Protein AF-A0A7J3VUD1-F1 (afdb_monomer_lite)

Organism: Caldiarchaeum subterraneum (NCBI:txid311458)

Sequence (127 aa):
VYRLPAADQLSINPAVSYIEVGHEPATLRESLLEKVFKAGRRFAQACERLVPPGVIGPFTLQFIVTPDLDIVVYDVALRIGGGTNVYLGLGGQYSKLYHGRSLSMGRRMAVEVREAWETGQLSRATT

Radius of gyration: 18.64 Å; chains: 1; bounding box: 45×30×49 Å

Foldseek 3Di:
DPPDPPVVCVVVVDDDDDDDDDADDDDDDPVCVVVVVVVVVVQQVVQCVPPPPGQAADKDFDWDQDPVRHTDGDDMGSYDDPNLVNQPVPADPVVCVPVVGGDGSVRVLVVVCVVCVVVVNNVRRDD

InterPro domains:
  IPR009720 IMP biosynthesis enzyme PurP, C-terminal [PF06973] (2-126)
  IPR023656 IMP biosynthesis enzyme PurP [PTHR38147] (2-125)

Secondary structure (DSSP, 8-state):
--SS-HHHHHHH-PPP-------------HHHHHHHHHHHHHHHHHHHHHSTT---S--EEEEEE-TTS-EEEEEEESS--GGGGGGTTT--TTHHHHHSS---HHHHHHHHHHHHHHTT-GGGT--

Structure (mmCIF, N/CA/C/O backbone):
data_AF-A0A7J3VUD1-F1
#
_entry.id   AF-A0A7J3VUD1-F1
#
loop_
_atom_site.group_PDB
_atom_site.id
_atom_site.type_symbol
_atom_site.label_atom_id
_atom_site.label_alt_id
_atom_site.label_comp_id
_atom_site.label_asym_id
_atom_site.label_entity_id
_atom_site.label_seq_id
_atom_site.pdbx_PDB_ins_code
_atom_site.Cartn_x
_atom_site.Cartn_y
_atom_site.Cartn_z
_atom_site.occupancy
_atom_site.B_iso_or_equiv
_atom_site.auth_seq_id
_atom_site.auth_comp_id
_atom_site.auth_asym_id
_atom_site.auth_atom_id
_atom_site.pdbx_PDB_model_num
ATOM 1 N N . VAL A 1 1 ? 22.074 -6.510 -12.266 1.00 60.56 1 VAL A N 1
ATOM 2 C CA . VAL A 1 1 ? 22.202 -5.840 -13.581 1.00 60.56 1 VAL A CA 1
ATOM 3 C C . VAL A 1 1 ? 23.376 -4.889 -13.506 1.00 60.56 1 VAL A C 1
ATOM 5 O O . VAL A 1 1 ? 23.355 -3.971 -12.693 1.00 60.56 1 VAL A O 1
ATOM 8 N N . TYR A 1 2 ? 24.436 -5.159 -14.261 1.00 72.25 2 TYR A N 1
ATOM 9 C CA . TYR A 1 2 ? 25.578 -4.252 -14.329 1.00 72.25 2 TYR A CA 1
ATOM 10 C C . TYR A 1 2 ? 25.151 -2.969 -15.052 1.00 72.25 2 TYR A C 1
ATOM 12 O O . TYR A 1 2 ? 24.367 -3.040 -15.995 1.00 72.25 2 TYR A O 1
ATOM 20 N N . ARG A 1 3 ? 25.639 -1.794 -14.630 1.00 80.94 3 ARG A N 1
ATOM 21 C CA . ARG A 1 3 ? 25.401 -0.522 -15.343 1.00 80.94 3 ARG A CA 1
ATOM 22 C C . ARG A 1 3 ? 26.260 -0.453 -16.618 1.00 80.94 3 ARG A C 1
ATOM 24 O O . ARG A 1 3 ? 27.106 0.422 -16.750 1.00 80.94 3 ARG A O 1
ATOM 31 N N . LEU A 1 4 ? 26.074 -1.421 -17.513 1.00 85.44 4 LEU A N 1
ATOM 32 C CA . LEU A 1 4 ? 26.752 -1.556 -18.803 1.00 85.44 4 LEU A CA 1
ATOM 33 C C . LEU A 1 4 ? 25.774 -1.261 -19.954 1.00 85.44 4 LEU A C 1
ATOM 35 O O . LEU A 1 4 ? 24.564 -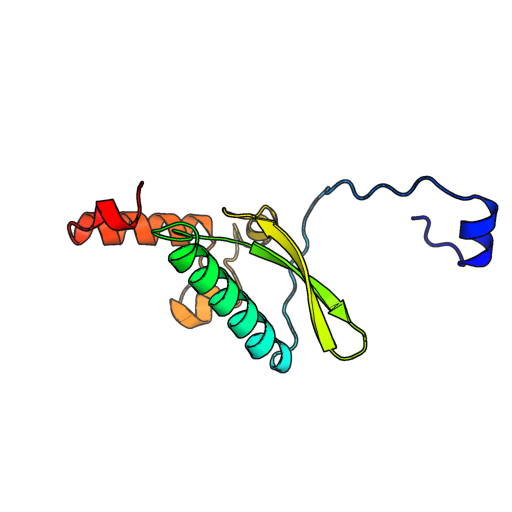1.416 -19.766 1.00 85.44 4 LEU A O 1
ATOM 39 N N . PRO A 1 5 ? 26.251 -0.875 -21.146 1.00 88.75 5 PRO A N 1
ATOM 40 C CA . PRO A 1 5 ? 25.435 -0.841 -22.358 1.00 88.75 5 PRO A CA 1
ATOM 41 C C . PRO A 1 5 ? 24.734 -2.180 -22.635 1.00 88.75 5 PRO A C 1
ATOM 43 O O . PRO A 1 5 ? 25.265 -3.248 -22.333 1.00 88.75 5 PRO A O 1
ATOM 46 N N . ALA A 1 6 ? 23.547 -2.136 -23.249 1.00 86.12 6 ALA A N 1
ATOM 47 C CA . ALA A 1 6 ? 22.752 -3.338 -23.522 1.00 86.12 6 ALA A CA 1
ATOM 48 C C . ALA A 1 6 ? 23.512 -4.382 -24.363 1.00 86.12 6 ALA A C 1
ATOM 50 O O . ALA A 1 6 ? 23.405 -5.573 -24.087 1.00 86.12 6 ALA A O 1
ATOM 51 N N . ALA A 1 7 ? 24.321 -3.940 -25.333 1.00 90.38 7 ALA A N 1
ATOM 52 C CA . ALA A 1 7 ? 25.150 -4.828 -26.151 1.00 90.38 7 ALA A CA 1
ATOM 53 C C . ALA A 1 7 ? 26.127 -5.668 -25.303 1.00 90.38 7 ALA A C 1
ATOM 55 O O . ALA A 1 7 ? 26.263 -6.868 -25.532 1.00 90.38 7 ALA A O 1
ATOM 56 N N . ASP A 1 8 ? 26.732 -5.065 -24.276 1.00 89.69 8 ASP A N 1
ATOM 57 C CA . ASP A 1 8 ? 27.677 -5.739 -23.378 1.00 89.69 8 ASP A CA 1
ATOM 58 C C . ASP A 1 8 ? 26.963 -6.628 -22.353 1.00 89.69 8 ASP A C 1
ATOM 60 O O . ASP A 1 8 ? 27.454 -7.688 -21.977 1.00 89.69 8 ASP A O 1
ATOM 64 N N . GLN A 1 9 ? 25.768 -6.233 -21.906 1.00 85.50 9 GLN A N 1
ATOM 65 C CA . GLN A 1 9 ? 24.957 -7.087 -21.033 1.00 85.50 9 GLN A CA 1
ATOM 66 C C . GLN A 1 9 ? 24.507 -8.362 -21.753 1.00 85.50 9 GLN A C 1
ATOM 68 O O . GLN A 1 9 ? 24.507 -9.435 -21.153 1.00 85.50 9 GLN A O 1
ATOM 73 N N . LEU A 1 10 ? 24.148 -8.256 -23.036 1.00 88.56 10 LEU A N 1
ATOM 74 C CA . LEU A 1 10 ? 23.757 -9.405 -23.850 1.00 88.56 10 LEU A CA 1
ATOM 75 C C . LEU A 1 10 ? 24.934 -10.355 -24.110 1.00 88.56 10 LEU A C 1
ATOM 77 O O . LEU A 1 10 ? 24.721 -11.564 -24.146 1.00 88.56 10 LEU A O 1
ATOM 81 N N . SER A 1 11 ? 26.162 -9.839 -24.249 1.00 90.81 11 SER A N 1
ATOM 82 C CA . SER A 1 11 ? 27.345 -10.673 -24.504 1.00 90.81 11 SER A CA 1
ATOM 83 C C . SER A 1 11 ? 27.775 -11.500 -23.289 1.00 90.81 11 SER A C 1
ATOM 85 O O . SER A 1 11 ? 28.195 -12.643 -23.454 1.00 90.81 11 SER A O 1
ATOM 87 N N . ILE A 1 12 ? 27.633 -10.963 -22.071 1.00 89.81 12 ILE A N 1
ATOM 88 C CA . ILE A 1 12 ? 28.000 -11.672 -20.831 1.00 89.81 12 ILE A CA 1
ATOM 89 C C . ILE A 1 12 ? 26.831 -12.437 -20.192 1.00 89.81 12 ILE A C 1
ATOM 91 O O . ILE A 1 12 ? 27.063 -13.220 -19.274 1.00 89.81 12 ILE A O 1
ATOM 95 N N . ASN A 1 13 ? 25.595 -12.195 -20.650 1.00 85.12 13 ASN A N 1
ATOM 96 C CA . ASN A 1 13 ? 24.348 -12.817 -20.188 1.00 85.12 13 ASN A CA 1
ATOM 97 C C . ASN A 1 13 ? 24.302 -13.048 -18.660 1.00 85.12 13 ASN A C 1
ATOM 99 O O . ASN A 1 13 ? 24.258 -14.191 -18.190 1.00 85.12 13 ASN A O 1
ATOM 103 N N . PRO A 1 14 ? 24.382 -11.977 -17.853 1.00 83.69 14 PRO A N 1
ATOM 104 C CA . PRO A 1 14 ? 24.547 -12.123 -16.421 1.00 83.69 14 PRO A CA 1
ATOM 105 C C . PRO A 1 14 ? 23.252 -12.639 -15.793 1.00 83.69 14 PRO A C 1
ATOM 107 O O . PRO A 1 14 ? 22.163 -12.167 -16.123 1.00 83.69 14 PRO A O 1
ATOM 110 N N . ALA A 1 15 ? 23.364 -13.553 -14.828 1.00 85.38 15 ALA A N 1
ATOM 111 C CA . ALA A 1 15 ? 22.213 -13.974 -14.040 1.00 85.38 15 ALA A CA 1
ATOM 112 C C . ALA A 1 15 ? 21.613 -12.756 -13.317 1.00 85.38 15 ALA A C 1
ATOM 114 O O . ALA A 1 15 ? 22.270 -12.103 -12.499 1.00 85.38 15 ALA A O 1
ATOM 115 N N . VAL A 1 16 ? 20.364 -12.422 -13.640 1.00 83.75 16 VAL A N 1
ATOM 116 C CA . VAL A 1 16 ? 19.651 -11.319 -12.997 1.00 83.75 16 VAL A CA 1
ATOM 117 C C . VAL A 1 16 ? 18.933 -11.851 -11.764 1.00 83.75 16 VAL A C 1
ATOM 119 O O . VAL A 1 16 ? 18.167 -12.806 -11.841 1.00 83.75 16 VAL A O 1
ATOM 122 N N . SER A 1 17 ? 19.180 -11.207 -10.626 1.00 84.88 17 SER A N 1
ATOM 123 C CA . SER A 1 17 ? 18.497 -11.474 -9.366 1.00 84.88 17 SER A CA 1
ATOM 124 C C . SER A 1 17 ? 17.807 -10.205 -8.880 1.00 84.88 17 SER A C 1
ATOM 126 O O . SER A 1 17 ? 18.375 -9.114 -8.968 1.00 84.88 17 SER A O 1
ATOM 128 N N . TYR A 1 18 ? 16.589 -10.367 -8.373 1.00 89.56 18 TYR A N 1
ATOM 129 C CA . TYR A 1 18 ? 15.743 -9.303 -7.832 1.00 89.56 18 TYR A CA 1
ATOM 130 C C . TYR A 1 18 ? 15.526 -9.508 -6.329 1.00 89.56 18 TYR A C 1
ATOM 132 O O . TYR A 1 18 ? 14.408 -9.411 -5.833 1.00 89.56 18 TYR A O 1
ATOM 140 N N . ILE A 1 19 ? 16.596 -9.848 -5.603 1.00 91.75 19 ILE A N 1
ATOM 141 C CA . ILE A 1 19 ? 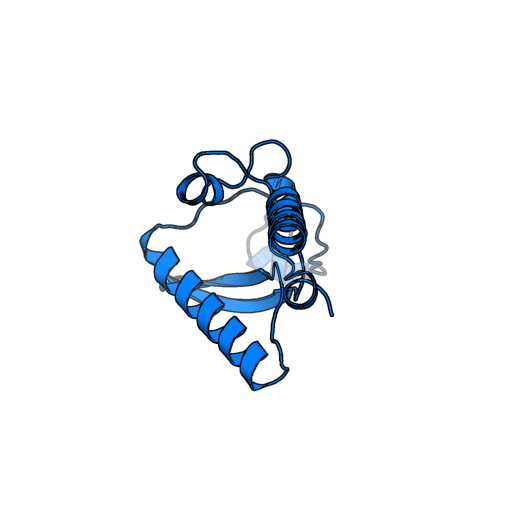16.543 -9.940 -4.141 1.00 91.75 19 ILE A CA 1
ATOM 142 C C . ILE A 1 19 ? 16.279 -8.542 -3.580 1.00 91.75 19 ILE A C 1
ATOM 144 O O . ILE A 1 19 ? 17.055 -7.611 -3.801 1.00 91.75 19 ILE A O 1
ATOM 148 N N . GLU A 1 20 ? 15.181 -8.411 -2.845 1.00 90.56 20 GLU A N 1
ATOM 149 C CA . GLU A 1 20 ? 14.842 -7.203 -2.104 1.00 90.56 20 GLU A CA 1
ATOM 150 C C . GLU A 1 20 ? 15.843 -7.004 -0.955 1.00 90.56 20 GLU A C 1
ATOM 152 O O . GLU A 1 20 ? 15.988 -7.862 -0.085 1.00 90.56 20 GLU A O 1
ATOM 157 N N . VAL A 1 21 ? 16.551 -5.873 -0.957 1.00 94.31 21 VAL A N 1
ATOM 158 C CA . VAL A 1 21 ? 17.554 -5.526 0.073 1.00 94.31 21 VAL A CA 1
ATOM 159 C C . VAL A 1 21 ? 17.176 -4.290 0.887 1.00 94.31 21 VAL A C 1
ATOM 161 O O . VAL A 1 21 ? 17.819 -3.981 1.887 1.00 94.31 21 VAL A O 1
ATOM 164 N N . GLY A 1 22 ? 16.146 -3.560 0.464 1.00 94.94 22 GLY A N 1
ATOM 165 C CA . GLY A 1 22 ? 15.750 -2.308 1.085 1.00 94.94 22 GLY A CA 1
ATOM 166 C C . GLY A 1 22 ? 14.673 -1.580 0.294 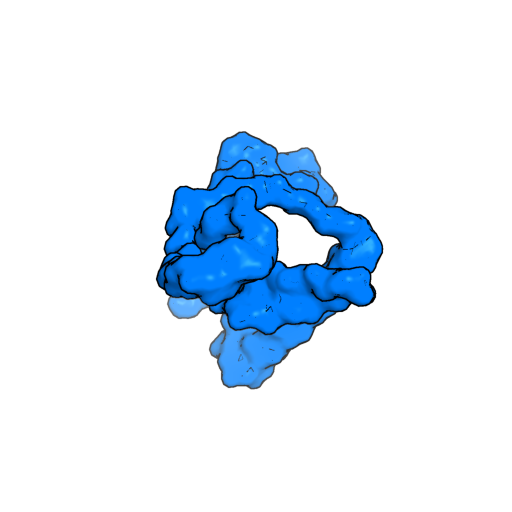1.00 94.94 22 GLY A C 1
ATOM 167 O O . GLY A 1 22 ? 14.196 -2.059 -0.732 1.00 94.94 22 GLY A O 1
ATOM 168 N N . HIS A 1 23 ? 14.305 -0.403 0.794 1.00 94.56 23 HIS A N 1
ATOM 169 C CA . HIS A 1 23 ? 13.245 0.426 0.235 1.00 94.56 23 HIS A CA 1
ATOM 170 C C . HIS A 1 23 ? 13.664 1.890 0.218 1.00 94.56 23 HIS A C 1
ATOM 172 O O . HIS A 1 23 ? 14.296 2.371 1.160 1.00 94.56 23 HIS A O 1
ATOM 178 N N . GLU A 1 24 ? 13.228 2.607 -0.811 1.00 93.25 24 GLU A N 1
ATOM 179 C CA . GLU A 1 24 ? 13.410 4.049 -0.932 1.00 93.25 24 GLU A CA 1
ATOM 180 C C . GLU A 1 24 ? 12.047 4.752 -0.903 1.00 93.25 24 GLU A C 1
ATOM 182 O O . GLU A 1 24 ? 11.080 4.255 -1.491 1.00 93.25 24 GLU A O 1
ATOM 187 N N . PRO A 1 25 ? 11.925 5.896 -0.209 1.00 92.19 25 PRO A N 1
ATOM 188 C CA . PRO A 1 25 ? 10.696 6.668 -0.221 1.00 92.19 25 PRO A CA 1
ATOM 189 C C . PRO A 1 25 ? 10.503 7.330 -1.587 1.00 92.19 25 PRO A C 1
ATOM 191 O O . PRO A 1 25 ? 11.405 7.973 -2.117 1.00 92.19 25 PRO A O 1
ATOM 194 N N . ALA A 1 26 ? 9.283 7.254 -2.108 1.00 92.38 26 ALA A N 1
ATOM 195 C CA . ALA A 1 26 ? 8.890 7.953 -3.321 1.00 92.38 26 ALA A CA 1
ATOM 196 C C . ALA A 1 26 ? 7.511 8.593 -3.150 1.00 92.38 26 ALA A C 1
ATOM 198 O O . ALA A 1 26 ? 6.669 8.122 -2.381 1.00 92.38 26 ALA A O 1
ATOM 199 N N . THR A 1 27 ? 7.279 9.674 -3.886 1.00 93.50 27 THR A N 1
ATOM 200 C CA . THR A 1 27 ? 5.943 10.218 -4.124 1.00 93.50 27 THR A CA 1
ATOM 201 C C . THR A 1 27 ? 5.565 9.983 -5.579 1.00 93.50 27 THR A C 1
ATOM 203 O O . THR A 1 27 ? 6.416 9.856 -6.459 1.00 93.50 27 THR A O 1
ATOM 206 N N . LEU A 1 28 ? 4.266 9.903 -5.838 1.00 94.81 28 LEU A N 1
ATOM 207 C CA . LEU A 1 28 ? 3.733 9.818 -7.190 1.00 94.81 28 LEU A CA 1
ATOM 208 C C . LEU A 1 28 ? 3.418 11.207 -7.728 1.00 94.81 28 LEU A C 1
ATOM 210 O O . LEU A 1 28 ? 2.992 12.093 -6.982 1.00 94.81 28 LEU A O 1
ATOM 214 N N . ARG A 1 29 ? 3.525 11.352 -9.053 1.00 95.25 29 ARG A N 1
ATOM 215 C CA . ARG A 1 29 ? 2.885 12.454 -9.774 1.00 95.25 29 ARG A CA 1
ATOM 216 C C . ARG A 1 29 ? 1.406 12.497 -9.386 1.00 95.25 29 ARG A C 1
ATOM 218 O O . ARG A 1 29 ? 0.722 11.480 -9.469 1.00 95.25 29 ARG A O 1
ATOM 225 N N . GLU A 1 30 ? 0.909 13.668 -9.006 1.00 95.44 30 GLU A N 1
ATOM 226 C CA . GLU A 1 30 ? -0.442 13.822 -8.449 1.00 95.44 30 GLU A CA 1
ATOM 227 C C . GLU A 1 30 ? -1.541 13.270 -9.370 1.00 95.44 30 GLU A C 1
ATOM 229 O O . GLU A 1 30 ? -2.438 12.561 -8.916 1.00 95.44 30 GLU A O 1
ATOM 234 N N . SER A 1 31 ? -1.406 13.467 -10.685 1.00 94.81 31 SER A N 1
ATOM 235 C CA . SER A 1 31 ? -2.343 12.943 -11.688 1.00 94.81 31 SER A CA 1
ATOM 236 C C . SER A 1 31 ? -2.446 11.409 -11.724 1.00 94.81 31 SER A C 1
ATOM 238 O O . SER A 1 31 ? -3.378 10.873 -12.315 1.00 94.81 31 SER A O 1
ATOM 240 N N . LEU A 1 32 ? -1.498 10.681 -11.121 1.00 97.12 32 LEU A N 1
ATOM 241 C CA . LEU A 1 32 ? -1.527 9.218 -11.011 1.00 97.12 32 LEU A CA 1
ATOM 242 C C . LEU A 1 32 ? -2.236 8.721 -9.748 1.00 97.12 32 LEU A C 1
ATOM 244 O O . LEU A 1 32 ? -2.602 7.546 -9.685 1.00 97.12 32 LEU A O 1
ATOM 248 N N . LEU A 1 33 ? -2.462 9.586 -8.754 1.00 96.38 33 LEU A N 1
ATOM 249 C CA . LEU A 1 33 ? -3.095 9.190 -7.495 1.00 96.38 33 LEU A CA 1
ATOM 250 C C . LEU A 1 33 ? -4.499 8.635 -7.734 1.00 96.38 33 LEU A C 1
ATOM 252 O O . LEU A 1 33 ? -4.862 7.615 -7.151 1.00 96.38 33 LEU A O 1
ATOM 256 N N . GLU A 1 34 ? -5.267 9.239 -8.644 1.00 95.81 34 GLU A N 1
ATOM 257 C CA . GLU A 1 34 ? -6.603 8.750 -8.986 1.00 95.81 34 GLU A CA 1
ATOM 258 C C . GLU A 1 34 ? -6.565 7.312 -9.532 1.00 95.81 34 GLU A C 1
ATOM 260 O O . GLU A 1 34 ? -7.397 6.484 -9.147 1.00 95.81 34 GLU A O 1
ATOM 265 N N . LYS A 1 35 ? -5.571 6.983 -10.372 1.00 96.81 35 LYS A N 1
ATOM 266 C CA . LYS A 1 35 ? -5.384 5.627 -10.912 1.00 96.81 35 LYS A CA 1
ATOM 267 C C . LYS A 1 35 ? -5.064 4.627 -9.791 1.00 96.81 35 LYS A C 1
ATOM 269 O O . LYS A 1 35 ? -5.701 3.575 -9.729 1.00 96.81 35 LYS A O 1
ATOM 274 N N . VAL A 1 36 ? -4.166 4.974 -8.862 1.00 97.25 36 VAL A N 1
ATOM 275 C CA . VAL A 1 36 ? -3.832 4.124 -7.698 1.00 97.25 36 VAL A CA 1
ATOM 276 C C . VAL A 1 36 ? -5.043 3.916 -6.789 1.00 97.25 36 VAL A C 1
ATOM 278 O O . VAL A 1 36 ? -5.337 2.786 -6.404 1.00 97.25 36 VAL A O 1
ATOM 281 N N . PHE A 1 37 ? -5.799 4.974 -6.486 1.00 96.88 37 PHE A N 1
ATOM 282 C CA . PHE A 1 37 ? -7.004 4.866 -5.664 1.00 96.88 37 PHE A CA 1
ATOM 283 C C . PHE A 1 37 ? -8.082 3.999 -6.322 1.00 96.88 37 PHE A C 1
ATOM 285 O O . PHE A 1 37 ? -8.731 3.205 -5.639 1.00 96.88 37 PHE A O 1
ATOM 292 N N . LYS A 1 38 ? -8.277 4.117 -7.643 1.00 97.81 38 LYS A N 1
ATOM 293 C CA . LYS A 1 38 ? -9.190 3.244 -8.398 1.00 97.81 38 LYS A CA 1
ATOM 294 C C . LYS A 1 38 ? -8.741 1.784 -8.342 1.00 97.81 38 LYS A C 1
ATOM 296 O O . LYS A 1 38 ? -9.580 0.919 -8.101 1.00 97.81 38 LYS A O 1
ATOM 301 N N . ALA A 1 39 ? -7.447 1.508 -8.515 1.00 97.81 39 ALA A N 1
ATOM 302 C CA . ALA A 1 39 ? -6.902 0.156 -8.405 1.00 97.81 39 ALA A CA 1
ATOM 303 C C . ALA A 1 39 ? -7.115 -0.430 -6.997 1.00 97.81 39 ALA A C 1
ATOM 305 O O . ALA A 1 39 ? -7.676 -1.517 -6.868 1.00 97.81 39 ALA A O 1
ATOM 306 N N . GLY A 1 40 ? -6.769 0.325 -5.948 1.00 97.75 40 GLY A N 1
ATOM 307 C CA . GLY A 1 40 ? -6.956 -0.088 -4.555 1.00 97.75 40 GLY A CA 1
ATOM 308 C C . GLY A 1 40 ? -8.418 -0.364 -4.196 1.00 97.75 40 GLY A C 1
ATOM 309 O O . GLY A 1 40 ? -8.714 -1.394 -3.598 1.00 97.75 40 GLY A O 1
ATOM 310 N N . ARG A 1 41 ? -9.351 0.502 -4.617 1.00 97.81 41 ARG A N 1
ATOM 311 C CA . ARG A 1 41 ? -10.792 0.291 -4.386 1.00 97.81 41 ARG A CA 1
ATOM 312 C C . ARG A 1 41 ? -11.321 -0.945 -5.101 1.00 97.81 41 ARG A C 1
ATOM 314 O O . ARG A 1 41 ? -12.007 -1.745 -4.477 1.00 97.81 41 ARG A O 1
ATOM 321 N N . ARG A 1 42 ? -10.986 -1.120 -6.385 1.00 97.81 42 ARG A N 1
ATOM 322 C CA . ARG A 1 42 ? -11.403 -2.303 -7.155 1.00 97.81 42 ARG A CA 1
ATOM 323 C C . ARG A 1 42 ? -10.885 -3.588 -6.521 1.00 97.81 42 ARG A C 1
ATOM 325 O O . ARG A 1 42 ? -11.619 -4.568 -6.471 1.00 97.81 42 ARG A O 1
ATOM 332 N N . PHE A 1 43 ? -9.645 -3.569 -6.037 1.00 98.19 43 PHE A N 1
ATOM 333 C CA . PHE A 1 43 ? -9.052 -4.700 -5.339 1.00 98.19 43 PHE A CA 1
ATOM 334 C C . PHE A 1 43 ? -9.798 -5.016 -4.036 1.00 98.19 43 PHE A C 1
ATOM 336 O O . PHE A 1 43 ? -10.281 -6.132 -3.876 1.00 98.19 43 PHE A O 1
ATOM 343 N N . ALA A 1 44 ? -9.980 -4.027 -3.156 1.00 97.81 44 ALA A N 1
ATOM 344 C CA . ALA A 1 44 ? -10.686 -4.211 -1.887 1.00 97.81 44 ALA A CA 1
ATOM 345 C C . ALA A 1 44 ? -12.128 -4.719 -2.085 1.00 97.81 44 ALA A C 1
ATOM 347 O O . ALA A 1 44 ? -12.527 -5.685 -1.442 1.00 97.81 44 ALA A O 1
ATOM 348 N N . GLN A 1 45 ? -12.869 -4.139 -3.036 1.00 98.19 45 GLN A N 1
ATOM 349 C CA . GLN A 1 45 ? -14.227 -4.572 -3.394 1.00 98.19 45 GLN A CA 1
ATOM 350 C C . GLN A 1 45 ? -14.259 -5.998 -3.957 1.00 98.19 45 GLN A C 1
ATOM 352 O O . GLN A 1 45 ? -15.185 -6.763 -3.688 1.00 98.19 45 GLN A O 1
ATOM 357 N N . ALA A 1 46 ? -13.260 -6.373 -4.762 1.00 98.19 46 ALA A N 1
ATOM 358 C CA . ALA A 1 46 ? -13.151 -7.736 -5.263 1.00 98.19 46 ALA A CA 1
ATOM 359 C C . ALA A 1 46 ? -12.883 -8.722 -4.119 1.00 98.19 46 ALA A C 1
ATOM 361 O O . ALA A 1 46 ? -13.539 -9.758 -4.073 1.00 98.19 46 ALA A O 1
ATOM 362 N N . CYS A 1 47 ? -11.986 -8.393 -3.185 1.00 97.94 47 CYS A N 1
ATOM 363 C CA . CYS A 1 47 ? -11.732 -9.211 -2.000 1.00 97.94 47 CYS A CA 1
ATOM 364 C C . CYS A 1 47 ? -12.981 -9.358 -1.130 1.00 97.94 47 CYS A C 1
ATOM 366 O O . CYS A 1 47 ? -13.307 -10.475 -0.764 1.00 97.94 47 CYS A O 1
ATOM 368 N N . GLU A 1 48 ? -13.712 -8.276 -0.856 1.00 96.81 48 GLU A N 1
ATOM 369 C CA . GLU A 1 48 ? -14.961 -8.317 -0.081 1.00 96.81 48 GLU A CA 1
ATOM 370 C C . GLU A 1 48 ? -16.000 -9.257 -0.711 1.00 96.81 48 GLU A C 1
ATOM 372 O O . GLU A 1 48 ? -16.622 -10.058 -0.017 1.00 96.81 48 GLU A O 1
ATOM 377 N N . ARG A 1 49 ? -16.147 -9.214 -2.042 1.00 98.19 49 ARG A N 1
ATOM 378 C CA . ARG A 1 49 ? -17.090 -10.073 -2.771 1.00 98.19 49 ARG A CA 1
ATOM 379 C C . ARG A 1 49 ? -16.643 -11.532 -2.857 1.00 98.19 49 ARG A C 1
ATOM 381 O O . ARG A 1 49 ? -17.485 -12.422 -2.813 1.00 98.19 49 ARG A O 1
ATOM 388 N N . LEU A 1 50 ? -15.354 -11.774 -3.091 1.00 98.00 50 LEU A N 1
ATOM 389 C CA . LEU A 1 50 ? -14.823 -13.116 -3.358 1.00 98.00 50 LEU A CA 1
ATOM 390 C C . LEU A 1 50 ? -14.459 -13.869 -2.074 1.00 98.00 50 LEU A C 1
ATOM 392 O O . LEU A 1 50 ? -14.577 -15.089 -2.036 1.00 98.00 50 LEU A O 1
ATOM 396 N N . VAL A 1 51 ? -14.004 -13.153 -1.046 1.00 96.12 51 VAL A N 1
ATOM 397 C CA . VAL A 1 51 ? -13.534 -13.700 0.231 1.00 96.12 51 VAL A CA 1
ATOM 398 C C . VAL A 1 51 ? -13.988 -12.778 1.374 1.00 96.12 51 VAL A C 1
ATOM 400 O O . VAL A 1 51 ? -13.199 -11.961 1.852 1.00 96.12 51 VAL A O 1
ATOM 403 N N . PRO A 1 52 ? -15.255 -12.870 1.823 1.00 95.12 52 PRO A N 1
ATOM 404 C CA . PRO A 1 52 ? -15.753 -12.066 2.939 1.00 95.12 52 PRO A CA 1
ATOM 405 C C . PRO A 1 52 ? -14.924 -12.276 4.223 1.00 95.12 52 PRO A C 1
ATOM 407 O O . PRO A 1 52 ? -14.519 -13.408 4.492 1.00 95.12 52 PRO A O 1
ATOM 410 N N . PRO A 1 53 ? -14.674 -11.226 5.033 1.00 94.19 53 PRO A N 1
ATOM 411 C CA . PRO A 1 53 ? -15.166 -9.846 4.907 1.00 94.19 53 PRO A CA 1
ATOM 412 C C . PRO A 1 53 ? -14.339 -8.962 3.950 1.00 94.19 53 PRO A C 1
ATOM 414 O O . PRO A 1 53 ? -14.563 -7.759 3.865 1.00 94.19 53 PRO A O 1
ATOM 417 N N . GLY A 1 54 ? -13.373 -9.538 3.237 1.00 95.94 54 GLY A N 1
ATOM 418 C CA . GLY A 1 54 ? -12.402 -8.825 2.417 1.00 95.94 54 GLY A CA 1
ATOM 419 C C . GLY A 1 54 ? -11.106 -8.540 3.170 1.00 95.94 54 GLY A C 1
ATOM 420 O O . GLY A 1 54 ? -10.737 -9.235 4.115 1.00 95.94 54 GLY A O 1
ATOM 421 N N . VAL A 1 55 ? -10.378 -7.519 2.721 1.00 95.50 55 VAL A N 1
ATOM 422 C CA . VAL A 1 55 ? -9.117 -7.121 3.355 1.00 95.50 55 VAL A CA 1
ATOM 423 C C . VAL A 1 55 ? -9.404 -6.238 4.565 1.00 95.50 55 VAL A C 1
ATOM 425 O O . VAL A 1 55 ? -9.961 -5.151 4.420 1.00 95.50 55 VAL A O 1
ATOM 428 N N . ILE A 1 56 ? -8.962 -6.678 5.742 1.00 95.88 56 ILE A N 1
ATOM 429 C CA . ILE A 1 56 ? -8.981 -5.888 6.975 1.00 95.88 56 ILE A CA 1
ATOM 430 C C . ILE A 1 56 ? -7.579 -5.326 7.217 1.00 95.88 56 ILE A C 1
ATOM 432 O O . ILE A 1 56 ? -6.596 -6.064 7.281 1.00 95.88 56 ILE A O 1
ATOM 436 N N . GLY A 1 57 ? -7.482 -4.006 7.370 1.00 95.94 57 GLY A N 1
ATOM 437 C CA . GLY A 1 57 ? -6.208 -3.325 7.589 1.00 95.94 57 GLY A CA 1
ATOM 438 C C . GLY A 1 57 ? -5.411 -3.085 6.295 1.00 95.94 57 GLY A C 1
ATOM 439 O O . GLY A 1 57 ? -5.999 -2.853 5.236 1.00 95.94 57 GLY A O 1
ATOM 440 N N . PRO A 1 58 ? -4.068 -3.029 6.366 1.00 96.69 58 PRO A N 1
ATOM 441 C CA . PRO A 1 58 ? -3.247 -2.630 5.232 1.00 96.69 58 PRO A CA 1
ATOM 442 C C . PRO A 1 58 ? -3.070 -3.750 4.208 1.00 96.69 58 PRO A C 1
ATOM 444 O O . PRO A 1 58 ? -2.830 -4.904 4.553 1.00 96.69 58 PRO A O 1
ATOM 447 N N . PHE A 1 59 ? -3.041 -3.351 2.942 1.00 97.62 59 PHE A N 1
ATOM 448 C CA . PHE A 1 59 ? -2.526 -4.140 1.829 1.00 97.62 59 PHE A CA 1
ATOM 449 C C . PHE A 1 59 ? -1.625 -3.267 0.957 1.00 97.62 59 PHE A C 1
ATOM 451 O O . PHE A 1 59 ? -1.593 -2.043 1.095 1.00 97.62 59 PHE A O 1
ATOM 458 N N . THR A 1 60 ? -0.865 -3.884 0.061 1.00 97.44 60 THR A N 1
ATOM 459 C CA . THR A 1 60 ? 0.010 -3.179 -0.880 1.00 97.44 60 THR A CA 1
ATOM 460 C C . THR A 1 60 ? -0.167 -3.756 -2.272 1.00 97.44 60 THR A C 1
ATOM 462 O O . THR A 1 60 ? 0.001 -4.955 -2.464 1.00 97.44 60 THR A O 1
ATOM 465 N N . LEU A 1 61 ? -0.484 -2.894 -3.239 1.00 97.75 61 LEU A N 1
ATOM 466 C CA . LEU A 1 61 ? -0.393 -3.219 -4.660 1.00 97.75 61 LEU A CA 1
ATOM 467 C C . LEU A 1 61 ? 0.996 -2.804 -5.139 1.00 97.75 61 LEU A C 1
ATOM 469 O O . LEU A 1 61 ? 1.330 -1.620 -5.088 1.00 97.75 61 LEU A O 1
ATOM 473 N N . GLN A 1 62 ? 1.796 -3.766 -5.579 1.00 97.31 62 GLN A N 1
ATOM 474 C CA . GLN A 1 62 ? 3.108 -3.510 -6.156 1.00 97.31 62 GLN A CA 1
ATOM 475 C C . GLN A 1 62 ? 2.941 -3.349 -7.663 1.00 97.31 62 GLN A C 1
ATOM 477 O O . GLN A 1 62 ? 2.403 -4.232 -8.336 1.00 97.31 62 GLN A O 1
ATOM 482 N N . PHE A 1 63 ? 3.336 -2.192 -8.188 1.00 96.94 63 PHE A N 1
ATOM 483 C CA . PHE A 1 63 ? 3.082 -1.845 -9.578 1.00 96.94 63 PHE A CA 1
ATOM 484 C C . PHE A 1 63 ? 4.249 -1.114 -10.226 1.00 96.94 63 PHE A C 1
ATOM 486 O O . PHE A 1 63 ? 5.075 -0.499 -9.557 1.00 96.94 63 PHE A O 1
ATOM 493 N N . ILE A 1 64 ? 4.259 -1.150 -11.555 1.00 97.00 64 ILE A N 1
ATOM 494 C CA . ILE A 1 64 ? 5.153 -0.362 -12.402 1.00 97.00 64 ILE A CA 1
ATOM 495 C C . ILE A 1 64 ? 4.315 0.686 -13.140 1.00 97.00 64 ILE A C 1
ATOM 497 O O . ILE A 1 64 ? 3.158 0.432 -13.489 1.00 97.00 64 ILE A O 1
ATOM 501 N N . VAL A 1 65 ? 4.899 1.868 -13.355 1.00 96.88 65 VAL A N 1
ATOM 502 C CA . VAL A 1 65 ? 4.326 2.913 -14.211 1.00 96.88 65 VAL A CA 1
ATOM 503 C C . VAL A 1 65 ? 4.915 2.781 -15.614 1.00 96.88 65 VAL A C 1
ATOM 505 O O . VAL A 1 65 ? 6.135 2.796 -15.772 1.00 96.88 65 VAL A O 1
ATOM 508 N N . THR A 1 66 ? 4.063 2.630 -16.625 1.00 96.38 66 THR A N 1
ATOM 509 C CA . THR A 1 66 ? 4.485 2.529 -18.031 1.00 96.38 66 THR A CA 1
ATOM 510 C C . THR A 1 66 ? 4.889 3.901 -18.595 1.00 96.38 66 THR A C 1
ATOM 512 O O . THR A 1 66 ? 4.553 4.931 -17.999 1.00 96.38 66 THR A O 1
ATOM 515 N N . PRO A 1 67 ? 5.565 3.963 -19.762 1.00 96.12 67 PRO A N 1
ATOM 516 C CA . PRO A 1 67 ? 5.831 5.233 -20.448 1.00 96.12 67 PRO A CA 1
ATOM 517 C C . PRO A 1 67 ? 4.567 6.063 -20.728 1.00 96.12 67 PRO A C 1
ATOM 519 O O . PRO A 1 67 ? 4.611 7.288 -20.648 1.00 96.12 67 PRO A O 1
ATOM 522 N N . ASP A 1 68 ? 3.428 5.399 -20.950 1.00 96.44 68 ASP A N 1
ATOM 523 C CA . ASP A 1 68 ? 2.113 6.022 -21.169 1.00 96.44 68 ASP A CA 1
ATOM 524 C C . ASP A 1 68 ? 1.399 6.423 -19.865 1.00 96.44 68 ASP A C 1
ATOM 526 O O . ASP A 1 68 ? 0.223 6.792 -19.862 1.00 96.44 68 ASP A O 1
ATOM 530 N N . LEU A 1 69 ? 2.110 6.377 -18.732 1.00 95.00 69 LEU A N 1
ATOM 531 C CA . LEU A 1 69 ? 1.608 6.733 -17.406 1.00 95.00 69 LEU A CA 1
ATOM 532 C C . LEU A 1 69 ? 0.469 5.826 -16.915 1.00 95.00 69 LEU A C 1
ATOM 534 O O . LEU A 1 69 ? -0.381 6.261 -16.128 1.00 95.00 69 LEU A O 1
ATOM 538 N N . ASP A 1 70 ? 0.446 4.568 -17.351 1.00 94.81 70 ASP A N 1
ATOM 539 C CA . ASP A 1 70 ? -0.463 3.539 -16.847 1.00 94.81 70 ASP A CA 1
ATOM 540 C C . ASP A 1 70 ? 0.156 2.713 -15.727 1.00 94.81 70 ASP A C 1
ATOM 542 O O . ASP A 1 70 ? 1.369 2.675 -15.548 1.00 94.81 70 ASP A O 1
ATOM 546 N N . ILE A 1 71 ? -0.710 2.078 -14.937 1.00 96.06 71 ILE A N 1
ATOM 547 C CA . ILE A 1 71 ? -0.335 1.310 -13.752 1.00 96.06 71 ILE A CA 1
ATOM 548 C C . ILE A 1 71 ? -0.562 -0.169 -14.034 1.00 96.06 71 ILE A C 1
ATOM 550 O O . ILE A 1 71 ? -1.699 -0.588 -14.256 1.00 96.06 71 ILE A O 1
ATOM 554 N N . VAL A 1 72 ? 0.508 -0.956 -13.954 1.00 97.19 72 VAL A N 1
ATOM 555 C CA . VAL A 1 72 ? 0.453 -2.417 -14.069 1.00 97.1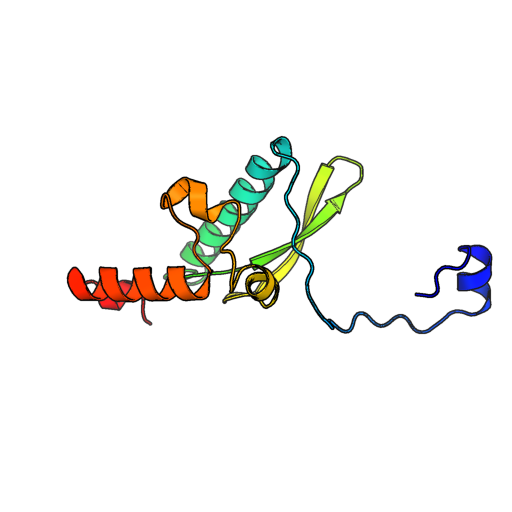9 72 VAL A CA 1
ATOM 556 C C . VAL A 1 72 ? 0.837 -3.023 -12.727 1.00 97.19 72 VAL A C 1
ATOM 558 O O . VAL A 1 72 ? 1.997 -2.961 -12.323 1.00 97.19 72 VAL A O 1
ATOM 561 N N . VAL A 1 73 ? -0.153 -3.577 -12.024 1.00 97.62 73 VAL A N 1
ATOM 562 C CA . VAL A 1 73 ? 0.052 -4.299 -10.760 1.00 97.62 73 VAL A CA 1
ATOM 563 C C . VAL A 1 73 ? 0.594 -5.687 -11.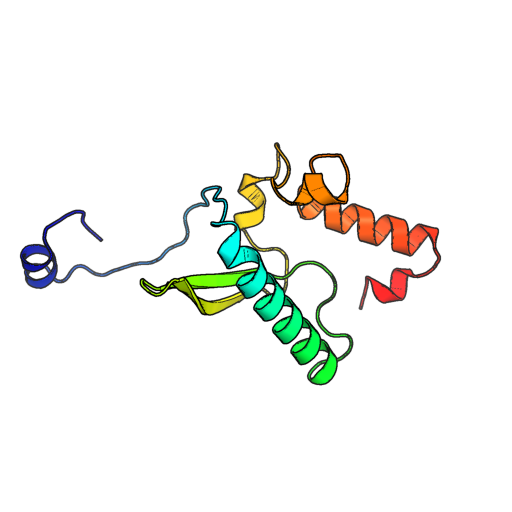082 1.00 97.62 73 VAL A C 1
ATOM 565 O O . VAL A 1 73 ? -0.050 -6.426 -11.824 1.00 97.62 73 VAL A O 1
ATOM 568 N N . TYR A 1 74 ? 1.757 -6.033 -10.533 1.00 96.56 74 TYR A N 1
ATOM 569 C CA . TYR A 1 74 ? 2.407 -7.328 -10.762 1.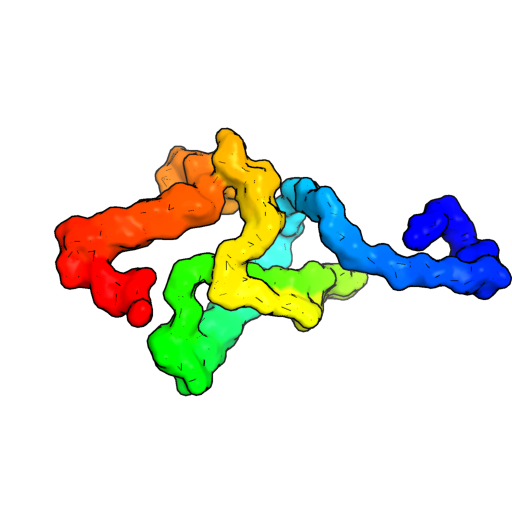00 96.56 74 TYR A CA 1
ATOM 570 C C . TYR A 1 74 ? 2.413 -8.228 -9.521 1.00 96.56 74 TYR A C 1
ATOM 572 O O . TYR A 1 74 ? 2.561 -9.437 -9.661 1.00 96.56 74 TYR A O 1
ATOM 580 N N . ASP A 1 75 ? 2.244 -7.662 -8.323 1.00 96.56 75 ASP A N 1
ATOM 581 C CA . ASP A 1 75 ? 2.192 -8.420 -7.072 1.00 96.56 75 ASP A CA 1
ATOM 582 C C . ASP A 1 75 ? 1.337 -7.700 -6.016 1.00 96.56 75 ASP A C 1
ATOM 584 O O . ASP A 1 75 ? 1.085 -6.491 -6.095 1.00 96.56 75 ASP A O 1
ATOM 588 N N . VAL A 1 76 ? 0.869 -8.450 -5.019 1.00 96.88 76 VAL A N 1
ATOM 589 C CA . VAL A 1 76 ? 0.026 -7.957 -3.933 1.00 96.88 76 VAL A CA 1
ATOM 590 C C . VAL A 1 76 ? 0.464 -8.532 -2.591 1.00 96.88 76 VAL A C 1
ATOM 592 O O . VAL A 1 76 ? 0.507 -9.741 -2.393 1.00 96.88 76 VAL A O 1
ATOM 595 N N . ALA A 1 77 ? 0.664 -7.652 -1.610 1.00 96.94 77 ALA A N 1
ATOM 596 C CA . ALA A 1 77 ? 0.758 -8.045 -0.209 1.00 96.94 77 ALA A CA 1
ATOM 597 C C . ALA A 1 77 ? -0.594 -7.829 0.485 1.00 96.94 77 ALA A C 1
ATOM 599 O O . ALA A 1 77 ? -1.039 -6.693 0.638 1.00 96.94 77 ALA A O 1
ATOM 600 N N . LEU A 1 78 ? -1.225 -8.906 0.960 1.00 95.31 78 LEU A N 1
ATOM 601 C CA . LEU A 1 78 ? -2.489 -8.889 1.725 1.00 95.31 78 LEU A CA 1
ATOM 602 C C . LEU A 1 78 ? -2.301 -8.518 3.211 1.00 95.31 78 LEU A C 1
ATOM 604 O O . LEU A 1 78 ? -3.059 -8.934 4.080 1.00 95.31 78 LEU A O 1
ATOM 608 N N . ARG A 1 79 ? -1.227 -7.791 3.508 1.00 95.19 79 ARG A N 1
ATOM 609 C CA . ARG A 1 79 ? -0.821 -7.352 4.843 1.00 95.19 79 ARG A CA 1
ATOM 610 C C . ARG A 1 79 ? 0.072 -6.123 4.705 1.00 95.19 79 ARG A C 1
ATOM 612 O O . ARG A 1 79 ? 0.340 -5.651 3.598 1.00 95.19 79 ARG A O 1
ATOM 619 N N . ILE A 1 80 ? 0.608 -5.648 5.827 1.00 95.19 80 ILE A N 1
ATOM 620 C CA . ILE A 1 80 ? 1.635 -4.607 5.821 1.00 95.19 80 ILE A CA 1
ATOM 621 C C . ILE A 1 80 ? 2.824 -5.016 4.927 1.00 95.19 80 ILE A C 1
ATOM 623 O O . ILE A 1 80 ? 3.396 -6.103 5.075 1.00 95.19 80 ILE A O 1
ATOM 627 N N . GLY A 1 81 ? 3.159 -4.148 3.970 1.00 94.00 81 GLY A N 1
ATOM 628 C CA . GLY A 1 81 ? 4.313 -4.296 3.086 1.00 94.00 81 GLY A CA 1
ATOM 629 C C . GLY A 1 81 ? 5.595 -3.742 3.710 1.00 94.00 81 GLY A C 1
ATOM 630 O O . GLY A 1 81 ? 5.555 -2.759 4.460 1.00 94.00 81 GLY A O 1
ATOM 631 N N . GLY A 1 82 ? 6.739 -4.343 3.366 1.00 93.44 82 GLY A N 1
ATOM 632 C CA . GLY A 1 82 ? 8.059 -3.942 3.871 1.00 93.44 82 GLY A CA 1
ATOM 633 C C . GLY A 1 82 ? 8.400 -2.478 3.579 1.00 93.44 82 GLY A C 1
ATOM 634 O O . GLY A 1 82 ? 8.988 -1.800 4.421 1.00 93.44 82 GLY A O 1
ATOM 635 N N . GLY A 1 83 ? 7.922 -1.946 2.448 1.00 93.50 83 GLY A N 1
ATOM 636 C CA . GLY A 1 83 ? 8.160 -0.560 2.036 1.00 93.50 83 GLY A CA 1
ATOM 637 C C . GLY A 1 83 ? 7.615 0.489 2.990 1.00 93.50 83 GLY A C 1
ATOM 638 O O . GLY A 1 83 ? 8.083 1.621 2.993 1.00 93.50 83 GLY A O 1
ATOM 639 N N . THR A 1 84 ? 6.691 0.122 3.877 1.00 94.44 84 THR A N 1
ATOM 640 C CA . THR A 1 84 ? 6.201 1.037 4.915 1.00 94.44 84 THR A CA 1
ATOM 641 C C . THR A 1 84 ? 7.284 1.424 5.934 1.00 94.44 84 THR A C 1
ATOM 643 O O . THR A 1 84 ? 7.154 2.469 6.578 1.00 94.44 84 THR A O 1
ATOM 646 N N . ASN A 1 85 ? 8.375 0.652 6.038 1.00 94.31 85 ASN A N 1
ATOM 647 C CA . ASN A 1 85 ? 9.485 0.904 6.962 1.00 94.31 85 ASN A CA 1
ATOM 648 C C . ASN A 1 85 ? 10.211 2.230 6.699 1.00 94.31 85 ASN A C 1
ATOM 650 O O . ASN A 1 85 ? 10.677 2.858 7.650 1.00 94.31 85 ASN A O 1
ATOM 654 N N . VAL A 1 86 ? 10.239 2.723 5.454 1.00 93.19 86 VAL A N 1
ATOM 655 C CA . VAL A 1 86 ? 10.862 4.026 5.130 1.00 93.19 86 VAL A CA 1
ATOM 656 C C . VAL A 1 86 ? 10.154 5.203 5.811 1.00 93.19 86 VAL A C 1
ATOM 658 O O . VAL A 1 86 ? 10.718 6.284 5.948 1.00 93.19 86 VAL A O 1
ATOM 661 N N . TYR A 1 87 ? 8.919 4.992 6.278 1.00 91.88 87 TYR A N 1
ATOM 662 C CA . TYR A 1 87 ? 8.092 5.995 6.945 1.00 91.88 87 TYR A CA 1
ATOM 663 C C . TYR A 1 87 ? 7.954 5.761 8.455 1.00 91.88 87 TYR A C 1
ATOM 665 O O . TYR A 1 87 ? 7.121 6.403 9.097 1.00 91.88 87 TYR A O 1
ATOM 673 N N . LEU A 1 88 ? 8.741 4.856 9.048 1.00 88.56 88 LEU A N 1
ATOM 674 C CA . LEU A 1 88 ? 8.599 4.489 10.459 1.00 88.56 88 LEU A CA 1
ATOM 675 C C . LEU A 1 88 ? 8.880 5.669 11.406 1.00 88.56 88 LEU A C 1
ATOM 677 O O . LEU A 1 88 ? 8.094 5.907 12.322 1.00 88.56 88 LEU A O 1
ATOM 681 N N . GLY A 1 89 ? 9.952 6.429 11.154 1.00 80.94 89 GLY A N 1
ATOM 682 C CA . GLY A 1 89 ? 10.349 7.578 11.982 1.00 80.94 89 GLY A CA 1
ATOM 683 C C . GLY A 1 89 ? 9.712 8.917 11.589 1.00 80.94 89 GLY A C 1
ATOM 684 O O . GLY A 1 89 ? 9.547 9.787 12.438 1.00 80.94 89 GLY A O 1
ATOM 685 N N . LEU A 1 90 ? 9.330 9.087 10.318 1.00 80.88 90 LEU A N 1
ATOM 686 C CA . LEU A 1 90 ? 8.854 10.370 9.771 1.00 80.88 90 LEU A CA 1
ATOM 687 C C . LEU A 1 90 ? 7.339 10.414 9.526 1.00 80.88 90 LEU A C 1
ATOM 689 O O . LEU A 1 90 ? 6.765 11.499 9.419 1.00 80.88 90 LEU A O 1
ATOM 693 N N . GLY A 1 91 ? 6.690 9.249 9.439 1.00 84.50 91 GLY A N 1
ATOM 694 C CA . GLY A 1 91 ? 5.330 9.080 8.932 1.00 84.50 91 GLY A CA 1
ATOM 695 C C . GLY A 1 91 ? 5.219 9.250 7.416 1.00 84.50 91 GLY A C 1
ATOM 696 O O . GLY A 1 91 ? 6.080 9.833 6.756 1.00 84.50 91 GLY A O 1
ATOM 697 N N . GLY A 1 92 ? 4.149 8.697 6.844 1.00 84.62 92 GLY A N 1
ATOM 698 C CA . GLY A 1 92 ? 3.919 8.769 5.402 1.00 84.62 92 GLY A CA 1
ATOM 699 C C . GLY A 1 92 ? 3.532 10.181 4.970 1.00 84.62 92 GLY A C 1
ATOM 700 O O . GLY A 1 92 ? 2.670 10.793 5.605 1.00 84.62 92 GLY A O 1
ATOM 701 N N . GLN A 1 93 ? 4.091 10.666 3.857 1.00 85.38 93 GLN A N 1
ATOM 702 C CA . GLN A 1 93 ? 3.775 11.994 3.302 1.00 85.38 93 GLN A CA 1
ATOM 703 C C . GLN A 1 93 ? 2.264 12.180 3.082 1.00 85.38 93 GLN A C 1
ATOM 705 O O . GLN A 1 93 ? 1.696 13.209 3.438 1.00 85.38 93 GLN A O 1
ATOM 710 N N . TYR A 1 94 ? 1.587 11.134 2.601 1.00 91.81 94 TYR A N 1
ATOM 711 C CA . TYR A 1 94 ? 0.137 11.134 2.394 1.00 91.81 94 TYR A CA 1
ATOM 712 C C . TYR A 1 94 ? -0.670 10.978 3.691 1.00 91.81 94 TYR A C 1
ATOM 714 O O . TYR A 1 94 ? -1.765 11.519 3.799 1.00 91.81 94 TYR A O 1
ATOM 722 N N . SER A 1 95 ? -0.143 10.275 4.701 1.00 90.31 95 SER A N 1
ATOM 723 C CA . SER A 1 95 ? -0.869 10.016 5.959 1.00 90.31 95 SER A CA 1
ATOM 724 C C . SER A 1 95 ? -1.205 11.303 6.720 1.00 90.31 95 SER A C 1
ATOM 726 O O . SER A 1 95 ? -2.274 11.421 7.322 1.00 90.31 95 SER A O 1
ATOM 728 N N . LYS A 1 96 ? -0.315 12.300 6.635 1.00 88.94 96 LYS A N 1
ATOM 729 C CA . LYS A 1 96 ? -0.471 13.595 7.296 1.00 88.94 96 LYS A CA 1
ATOM 730 C C . LYS A 1 96 ? -1.690 14.366 6.784 1.00 88.94 96 LYS A C 1
ATOM 732 O O . LYS A 1 96 ? -2.307 15.075 7.573 1.00 88.94 96 LYS A O 1
ATOM 737 N N . LEU A 1 97 ? -2.066 14.180 5.515 1.00 91.31 97 LEU A N 1
ATOM 738 C CA . LEU A 1 97 ? -3.224 14.842 4.903 1.00 91.31 97 LEU A CA 1
ATOM 739 C C . LEU A 1 97 ? -4.552 14.429 5.555 1.00 91.31 97 LEU A C 1
ATOM 741 O O . LEU A 1 97 ? -5.473 15.232 5.606 1.00 91.31 97 LEU A O 1
ATOM 745 N N . TYR A 1 98 ? -4.638 13.207 6.087 1.00 90.44 98 TYR A N 1
ATOM 746 C CA . TYR A 1 98 ? -5.867 12.680 6.693 1.00 90.44 98 TYR A CA 1
ATOM 747 C C . TYR A 1 98 ? -5.928 12.874 8.207 1.00 90.44 98 TYR A C 1
ATOM 749 O O . TYR A 1 98 ? -7.007 13.012 8.772 1.00 90.44 98 TYR A O 1
ATOM 757 N N . HIS A 1 99 ? -4.776 12.863 8.879 1.00 88.00 99 HIS A N 1
ATOM 758 C CA . HIS A 1 99 ? -4.725 12.811 10.342 1.00 88.00 99 HIS A CA 1
ATOM 759 C C . HIS A 1 99 ? -4.128 14.064 10.991 1.00 88.00 99 HIS A C 1
ATOM 761 O O . HIS A 1 99 ? -3.993 14.103 12.213 1.00 88.00 99 HIS A O 1
ATOM 767 N N . GLY A 1 100 ? -3.683 15.051 10.203 1.00 87.94 100 GLY A N 1
ATOM 768 C CA . GLY A 1 100 ? -3.008 16.258 10.700 1.00 87.94 100 GLY A CA 1
ATOM 769 C C . GLY A 1 100 ? -1.643 15.999 11.355 1.00 87.94 100 GLY A C 1
ATOM 770 O O . GLY A 1 100 ? -0.965 16.930 11.782 1.00 87.94 100 GLY A O 1
ATOM 771 N N . ARG A 1 101 ? -1.208 14.735 11.422 1.00 88.12 101 ARG A N 1
ATOM 772 C CA . ARG A 1 101 ? 0.050 14.282 12.019 1.00 88.12 101 ARG A CA 1
ATOM 773 C C . ARG A 1 101 ? 0.652 13.148 11.204 1.00 88.12 101 ARG A C 1
ATOM 775 O O . ARG A 1 101 ? -0.065 12.360 10.592 1.00 88.12 101 ARG A O 1
ATOM 782 N N . SER A 1 102 ? 1.971 13.046 11.250 1.00 85.00 102 SER A N 1
ATOM 783 C CA . SER A 1 102 ? 2.715 11.938 10.664 1.00 85.00 102 SER A CA 1
ATOM 784 C C . SER A 1 102 ? 2.352 10.609 11.329 1.00 85.00 102 SER A C 1
ATOM 786 O O . SER A 1 102 ? 2.492 10.457 12.546 1.00 85.00 102 SER A O 1
ATOM 788 N N . LEU A 1 103 ? 1.912 9.634 10.530 1.00 92.12 103 LEU A N 1
ATOM 789 C CA . LEU A 1 103 ? 1.642 8.271 10.982 1.00 92.12 103 LEU A CA 1
ATOM 790 C C . LEU A 1 103 ? 2.415 7.266 10.128 1.00 92.12 103 LEU A C 1
ATOM 792 O O . LEU A 1 103 ? 2.397 7.322 8.897 1.00 92.12 103 LEU A O 1
ATOM 796 N N . SER A 1 104 ? 3.086 6.326 10.792 1.00 93.88 104 SER A N 1
ATOM 797 C CA . SER A 1 104 ? 3.546 5.098 10.149 1.00 93.88 104 SER A CA 1
ATOM 798 C C . SER A 1 104 ? 2.366 4.142 9.959 1.00 93.88 104 SER A C 1
ATOM 800 O O . SER A 1 104 ? 1.341 4.262 10.641 1.00 93.88 104 SER A O 1
ATOM 802 N N . MET A 1 105 ? 2.509 3.160 9.067 1.00 95.31 105 MET A N 1
ATOM 803 C CA . MET A 1 105 ? 1.443 2.180 8.848 1.00 95.31 105 MET A CA 1
ATOM 804 C C . MET A 1 105 ? 1.176 1.334 10.102 1.00 95.31 105 MET A C 1
ATOM 806 O O . MET A 1 105 ? 0.023 1.137 10.473 1.00 95.31 105 MET A O 1
ATOM 810 N N . GLY A 1 106 ? 2.227 0.939 10.832 1.00 94.69 106 GLY A N 1
ATOM 811 C CA . GLY A 1 106 ? 2.074 0.251 12.119 1.00 94.69 106 GLY A CA 1
ATOM 812 C C . GLY A 1 106 ? 1.297 1.084 13.145 1.00 94.69 106 GLY A C 1
ATOM 813 O O . GLY A 1 106 ? 0.390 0.578 13.804 1.00 94.69 106 GLY A O 1
ATOM 814 N N . ARG A 1 107 ? 1.564 2.398 13.227 1.00 94.81 107 ARG A N 1
ATOM 815 C CA . ARG A 1 107 ? 0.795 3.291 14.107 1.00 94.81 107 ARG A CA 1
ATOM 816 C C . ARG A 1 107 ? -0.655 3.433 13.648 1.00 94.81 107 ARG A C 1
ATOM 818 O O . ARG A 1 107 ? -1.541 3.498 14.493 1.00 94.81 107 ARG A O 1
ATOM 825 N N . ARG A 1 108 ? -0.916 3.463 12.337 1.00 95.38 108 ARG A N 1
ATOM 826 C CA . ARG A 1 108 ? -2.283 3.493 11.799 1.00 95.38 108 ARG A CA 1
ATOM 827 C C . ARG A 1 108 ? -3.065 2.232 12.175 1.00 95.38 108 ARG A C 1
ATOM 829 O O . ARG A 1 108 ? -4.221 2.365 12.565 1.00 95.38 108 ARG A O 1
ATOM 836 N N . MET A 1 109 ? -2.448 1.052 12.114 1.00 95.81 109 MET A N 1
ATOM 837 C CA . MET A 1 109 ? -3.072 -0.201 12.563 1.00 95.81 109 MET A CA 1
ATOM 838 C C . MET A 1 109 ? -3.403 -0.167 14.059 1.00 95.81 109 MET A C 1
ATOM 840 O O . MET A 1 109 ? -4.514 -0.506 14.446 1.00 95.81 109 MET A O 1
ATOM 844 N N . ALA A 1 110 ? -2.476 0.304 14.900 1.00 95.94 110 ALA A N 1
ATOM 845 C CA . ALA A 1 110 ? -2.723 0.427 16.338 1.00 95.94 110 ALA A CA 1
ATOM 846 C C . ALA A 1 110 ? -3.881 1.391 16.659 1.00 95.94 110 ALA A C 1
ATOM 848 O O . ALA A 1 110 ? -4.668 1.131 17.566 1.00 95.94 110 ALA A O 1
ATOM 849 N N . VAL A 1 111 ? -4.002 2.490 15.900 1.00 95.25 111 VAL A N 1
ATOM 850 C CA . VAL A 1 111 ? -5.146 3.411 16.000 1.00 95.25 111 VAL A CA 1
ATOM 851 C C . VAL A 1 111 ? -6.458 2.695 15.663 1.00 95.25 111 VAL A C 1
ATOM 853 O O . VAL A 1 111 ? -7.401 2.843 16.431 1.00 95.25 111 VAL A O 1
ATOM 856 N N . GLU A 1 112 ? -6.496 1.876 14.602 1.00 96.94 112 GLU A N 1
ATOM 857 C CA . GLU A 1 112 ? -7.694 1.098 14.228 1.00 96.94 112 GLU A CA 1
ATOM 858 C C . GLU A 1 112 ? -8.140 0.167 15.357 1.00 96.94 112 GLU A C 1
ATOM 860 O O . GLU A 1 112 ? -9.299 0.172 15.755 1.00 96.94 112 GLU A O 1
ATOM 865 N N . VAL A 1 113 ? -7.201 -0.612 15.904 1.00 97.62 113 VAL A N 1
ATOM 866 C CA . VAL A 1 113 ? -7.490 -1.583 16.967 1.00 97.62 113 VAL A CA 1
ATOM 867 C C . VAL A 1 113 ? -8.002 -0.877 18.221 1.00 97.62 113 VAL A C 1
ATOM 869 O O . VAL A 1 113 ? -8.968 -1.329 18.833 1.00 97.62 113 VAL A O 1
ATOM 872 N N . ARG A 1 114 ? -7.387 0.252 18.593 1.00 97.56 114 ARG A N 1
ATOM 873 C CA . ARG A 1 114 ? -7.823 1.047 19.744 1.00 97.56 114 ARG A CA 1
ATOM 874 C C . ARG A 1 114 ? -9.232 1.608 19.545 1.00 97.56 114 ARG A C 1
ATOM 876 O O . ARG A 1 114 ? -10.050 1.481 20.445 1.00 97.56 114 ARG A O 1
ATOM 883 N N . GLU A 1 115 ? -9.524 2.195 18.388 1.00 96.94 115 GLU A N 1
ATOM 884 C CA . GLU A 1 115 ? -10.850 2.760 18.094 1.00 96.94 115 GLU A CA 1
ATOM 885 C C . GLU A 1 115 ? -11.929 1.667 18.037 1.00 96.94 115 GLU A C 1
ATOM 887 O O . GLU A 1 115 ? -13.031 1.837 18.565 1.00 96.94 115 GLU A O 1
ATOM 892 N N . ALA A 1 116 ? -11.605 0.504 17.467 1.00 97.69 116 ALA A N 1
ATOM 893 C CA . ALA A 1 116 ? -12.491 -0.653 17.466 1.00 97.69 116 ALA A CA 1
ATOM 894 C C . ALA A 1 116 ? -12.765 -1.160 18.892 1.00 97.69 116 ALA A C 1
ATOM 896 O O . ALA A 1 116 ? -13.902 -1.494 19.214 1.00 97.69 116 ALA A O 1
ATOM 897 N N . TRP A 1 117 ? -11.759 -1.173 19.769 1.00 98.00 117 TRP A N 1
ATOM 898 C CA . TRP A 1 117 ? -11.935 -1.511 21.183 1.00 98.00 117 TRP A CA 1
ATOM 899 C C . TRP A 1 117 ? -12.816 -0.495 21.921 1.00 98.00 117 TRP A C 1
ATOM 901 O O . TRP A 1 117 ? -13.805 -0.878 22.542 1.00 98.00 117 TRP A O 1
ATOM 911 N N . GLU A 1 118 ? -12.499 0.798 21.811 1.00 98.19 118 GLU A N 1
ATOM 912 C CA . GLU A 1 118 ? -13.222 1.896 22.476 1.00 98.19 118 GLU A CA 1
ATOM 913 C C . GLU A 1 118 ? -14.699 1.968 22.059 1.00 98.19 118 GLU A C 1
ATOM 915 O O . GLU A 1 118 ? -15.548 2.370 22.851 1.00 98.19 118 GLU A O 1
ATOM 920 N N . THR A 1 119 ? -15.019 1.546 20.833 1.00 97.88 119 THR A N 1
ATOM 921 C CA . THR A 1 119 ? -16.390 1.538 20.300 1.00 97.88 119 THR A CA 1
ATOM 922 C C . THR A 1 119 ? -17.095 0.182 20.396 1.00 97.88 119 THR A C 1
ATOM 924 O O . THR A 1 119 ? -18.207 0.042 19.891 1.00 97.88 119 THR A O 1
ATOM 927 N N . GLY A 1 120 ? -16.478 -0.830 21.019 1.00 97.25 120 GLY A N 1
ATOM 928 C CA . GLY A 1 120 ? -17.062 -2.172 21.145 1.00 97.25 120 GLY A CA 1
ATOM 929 C C . GLY A 1 120 ? -17.189 -2.939 19.818 1.00 97.25 120 GLY A C 1
ATOM 930 O O . GLY A 1 120 ? -17.986 -3.865 19.713 1.00 97.25 120 GLY A O 1
ATOM 931 N N . GLN A 1 121 ? -16.411 -2.564 18.801 1.00 96.56 121 GLN A N 1
ATOM 932 C CA . GLN A 1 121 ? -16.421 -3.117 17.442 1.00 96.56 121 GLN A CA 1
ATOM 933 C C . GLN A 1 121 ? -15.153 -3.920 17.105 1.00 96.56 121 GLN A C 1
ATOM 935 O O . GLN A 1 121 ? -14.795 -4.044 15.933 1.00 96.56 121 GLN A O 1
ATOM 940 N N . LEU A 1 122 ? -14.458 -4.479 18.104 1.00 96.06 122 LEU A N 1
ATOM 941 C CA . LEU A 1 122 ? -13.199 -5.206 17.884 1.00 96.06 122 LEU A CA 1
ATOM 942 C C . LEU A 1 122 ? -13.338 -6.334 16.844 1.00 96.06 122 LEU A C 1
ATOM 944 O O . LEU A 1 122 ? -12.444 -6.511 16.022 1.00 96.06 122 LEU A O 1
ATOM 948 N N . SER A 1 123 ? -14.496 -7.001 16.797 1.00 95.19 123 SER A N 1
ATOM 949 C CA . SER A 1 123 ? -14.814 -8.060 15.827 1.00 95.19 123 SER A CA 1
ATOM 950 C C . SER A 1 123 ? -14.751 -7.632 14.356 1.00 95.19 123 SER A C 1
ATOM 952 O O . SER A 1 123 ? -14.720 -8.489 13.483 1.00 95.19 123 SER A O 1
ATOM 954 N N . ARG A 1 124 ? -14.734 -6.327 14.051 1.00 93.12 124 ARG A N 1
ATOM 955 C CA . ARG A 1 124 ? -14.557 -5.812 12.680 1.00 93.12 124 ARG A CA 1
ATOM 956 C C . ARG A 1 124 ? -13.091 -5.670 12.274 1.00 93.12 124 ARG A C 1
ATOM 958 O O . ARG A 1 124 ? -12.799 -5.601 11.085 1.00 93.12 124 ARG A O 1
ATOM 965 N N . ALA A 1 125 ? -12.188 -5.581 13.248 1.00 92.00 125 ALA A N 1
ATOM 966 C CA . ALA A 1 125 ? -10.751 -5.404 13.041 1.00 92.00 125 ALA A CA 1
ATOM 967 C C . ALA A 1 125 ? -9.957 -6.705 13.255 1.00 92.00 125 ALA A C 1
ATOM 969 O O . ALA A 1 125 ? -8.747 -6.736 13.033 1.00 92.00 125 ALA A O 1
ATOM 970 N N . THR A 1 126 ? -10.631 -7.770 13.686 1.00 90.12 126 THR A N 1
ATOM 971 C CA . THR A 1 126 ? -10.061 -9.087 13.973 1.00 90.12 126 THR A CA 1
ATOM 972 C C . THR A 1 126 ? -10.903 -10.167 13.310 1.00 90.12 126 THR A C 1
ATOM 974 O O . THR A 1 126 ? -12.114 -10.001 13.186 1.00 90.12 126 THR A O 1
ATOM 977 N N . THR A 1 127 ? -10.285 -11.283 12.945 1.00 84.00 127 THR A N 1
ATOM 978 C CA . THR A 1 127 ? -10.951 -12.476 12.398 1.00 84.00 127 THR A CA 1
ATOM 979 C C . THR A 1 127 ? -10.603 -13.695 13.220 1.00 84.00 127 THR A C 1
ATOM 981 O O . THR A 1 127 ? -9.425 -13.754 13.643 1.00 84.00 127 THR A O 1
#

pLDDT: mean 93.07, std 5.64, range [60.56, 98.19]